Protein AF-A0A2X1M4Q3-F1 (afdb_monomer_lite)

Organism: Escherichia coli (NCBI:txid562)

pLDDT: mean 77.31, std 12.17, range [42.06, 89.25]

Foldseek 3Di:
DPDPVPPVVLVVLVVVLVVVLVVLVVVLVVCVVVVNPVVSVVSVVVNVVSVVVSVVVNVVVVVVVVVVVVD

Sequence (71 aa):
MFGFDKLITPKIINVLYGITMLLLVVAAIITFVNGKAAGALVLLLCAVFCRIFFECIMVSFKNNEYLRRIS

Structure (mmCIF, N/CA/C/O backbone):
data_AF-A0A2X1M4Q3-F1
#
_entry.id   AF-A0A2X1M4Q3-F1
#
loop_
_atom_site.group_PDB
_atom_site.id
_atom_site.type_symbol
_atom_site.label_atom_id
_atom_site.label_alt_id
_atom_site.label_comp_id
_atom_site.label_asym_id
_atom_site.label_entity_id
_atom_site.label_seq_id
_atom_site.pdbx_PDB_ins_code
_atom_site.Cartn_x
_atom_site.Cartn_y
_atom_site.Cartn_z
_atom_site.occupancy
_atom_site.B_iso_or_equiv
_atom_site.auth_seq_id
_atom_site.auth_comp_id
_atom_site.auth_asym_id
_atom_site.auth_atom_id
_atom_site.pdbx_PDB_model_num
ATOM 1 N N . MET A 1 1 ? -18.162 -6.006 26.401 1.00 42.06 1 MET A N 1
ATOM 2 C CA . MET A 1 1 ? -17.087 -6.280 25.419 1.00 42.06 1 MET A CA 1
ATOM 3 C C . MET A 1 1 ? -17.672 -6.265 24.008 1.00 42.06 1 MET A C 1
ATOM 5 O O . MET A 1 1 ? -17.993 -7.312 23.465 1.00 42.06 1 MET A O 1
ATOM 9 N N . PHE A 1 2 ? -17.875 -5.085 23.418 1.00 45.75 2 PHE A N 1
ATOM 10 C CA . PHE A 1 2 ? -18.156 -4.985 21.981 1.00 45.75 2 PHE A CA 1
ATOM 11 C C . PHE A 1 2 ? -16.803 -4.969 21.278 1.00 45.75 2 PHE A C 1
ATOM 13 O O . PHE A 1 2 ? -16.139 -3.941 21.249 1.00 45.75 2 PHE A O 1
ATOM 20 N N . GLY A 1 3 ? -16.347 -6.151 20.870 1.00 48.34 3 GLY A N 1
ATOM 21 C CA . GLY A 1 3 ? -15.025 -6.341 20.289 1.00 48.34 3 GLY A CA 1
ATOM 22 C C . GLY A 1 3 ? -14.851 -5.567 18.986 1.00 48.34 3 GLY A C 1
ATOM 23 O O . GLY A 1 3 ? -15.762 -5.520 18.156 1.00 48.34 3 GLY A O 1
ATOM 24 N N . PHE A 1 4 ? -13.642 -5.040 18.810 1.00 48.72 4 PHE A N 1
ATOM 25 C CA .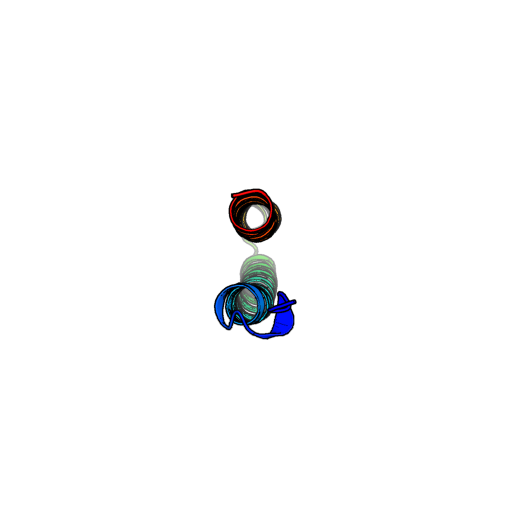 PHE A 1 4 ? -13.067 -4.494 17.578 1.00 48.72 4 PHE A CA 1
ATOM 26 C C . PHE A 1 4 ? -13.410 -5.283 16.298 1.00 48.72 4 PHE A C 1
ATOM 28 O O . PHE A 1 4 ? -13.424 -4.708 15.214 1.00 48.72 4 PHE A O 1
ATOM 35 N N . ASP A 1 5 ? -13.732 -6.574 16.418 1.00 49.69 5 ASP A N 1
ATOM 36 C CA . ASP A 1 5 ? -14.210 -7.449 15.340 1.00 49.69 5 ASP A CA 1
ATOM 37 C C . ASP A 1 5 ? -15.551 -7.040 14.705 1.00 49.69 5 ASP A C 1
ATOM 39 O O . ASP A 1 5 ? -15.844 -7.454 13.583 1.00 49.69 5 ASP A O 1
ATO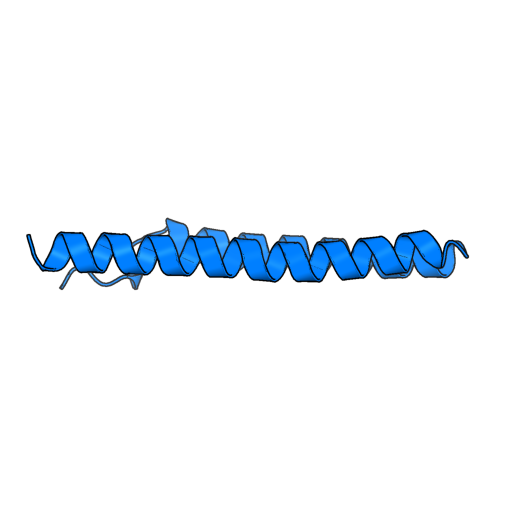M 43 N N . LYS A 1 6 ? -16.377 -6.230 15.385 1.00 48.12 6 LYS A N 1
ATOM 44 C CA . LYS A 1 6 ? -17.670 -5.757 14.849 1.00 48.12 6 LYS A CA 1
ATOM 45 C C . LYS A 1 6 ? -17.600 -4.425 14.111 1.00 48.12 6 LYS A C 1
ATOM 47 O O . LYS A 1 6 ? -18.582 -4.042 13.474 1.00 48.12 6 LYS A O 1
ATOM 52 N N . LEU A 1 7 ? -16.480 -3.707 14.181 1.00 55.31 7 LEU A N 1
ATOM 53 C CA . LEU A 1 7 ? -16.310 -2.502 13.382 1.00 55.31 7 LEU A CA 1
ATOM 54 C C . LEU A 1 7 ? -15.944 -2.947 11.964 1.00 55.31 7 LEU A C 1
ATOM 56 O O . LEU A 1 7 ? -14.828 -3.370 11.675 1.00 55.31 7 LEU A O 1
ATOM 60 N N . ILE A 1 8 ? -16.921 -2.849 11.066 1.00 61.06 8 ILE A N 1
ATOM 61 C CA . ILE A 1 8 ? -16.744 -3.037 9.622 1.00 61.06 8 ILE A CA 1
ATOM 62 C C . ILE A 1 8 ? -15.574 -2.164 9.111 1.00 61.06 8 ILE A C 1
ATOM 64 O O . ILE A 1 8 ? -14.811 -2.580 8.244 1.00 61.06 8 ILE A O 1
ATOM 68 N N . THR A 1 9 ? -15.375 -0.990 9.715 1.00 67.00 9 THR A N 1
ATOM 69 C CA . THR A 1 9 ? -14.411 0.041 9.315 1.00 67.00 9 THR A CA 1
ATOM 70 C C . THR A 1 9 ? -12.940 -0.420 9.259 1.00 67.00 9 THR A C 1
ATOM 72 O O . THR A 1 9 ? -12.373 -0.371 8.169 1.00 67.00 9 THR A O 1
ATOM 75 N N . PRO A 1 10 ? -12.285 -0.915 10.334 1.00 67.12 10 PRO A N 1
ATOM 76 C CA . PRO A 1 10 ? -10.902 -1.405 10.275 1.00 67.12 10 PRO A CA 1
ATOM 77 C C . PRO A 1 10 ? -10.723 -2.599 9.327 1.00 67.12 10 PRO A C 1
ATOM 79 O O . PRO A 1 10 ? -9.677 -2.728 8.692 1.00 67.12 10 PRO A O 1
ATOM 82 N N . LYS A 1 11 ? -11.745 -3.451 9.184 1.00 71.19 11 LYS A N 1
ATOM 83 C CA . LYS A 1 11 ? -11.704 -4.612 8.286 1.00 71.19 11 LYS A CA 1
ATOM 84 C C . LYS A 1 11 ? -11.771 -4.189 6.815 1.00 71.19 11 LYS A C 1
ATOM 86 O O . LYS A 1 11 ? -10.983 -4.681 6.013 1.00 71.19 11 LYS A O 1
ATOM 91 N N . ILE A 1 12 ? -12.635 -3.225 6.481 1.00 76.88 12 ILE A N 1
ATOM 92 C CA . ILE A 1 12 ? -12.683 -2.594 5.152 1.00 76.88 12 ILE A CA 1
ATOM 93 C C . ILE A 1 12 ? -11.362 -1.897 4.843 1.00 76.88 12 ILE A C 1
ATOM 95 O O . ILE A 1 12 ? -10.836 -2.077 3.752 1.00 76.88 12 ILE A O 1
ATOM 99 N N . ILE A 1 13 ? -10.802 -1.144 5.793 1.00 80.19 13 ILE A N 1
ATOM 100 C CA . ILE A 1 13 ? -9.529 -0.442 5.595 1.00 80.19 13 ILE A CA 1
ATOM 101 C C . ILE A 1 13 ? -8.404 -1.432 5.284 1.00 80.19 13 ILE A C 1
ATOM 103 O O . ILE A 1 13 ? -7.614 -1.181 4.382 1.00 80.19 13 ILE A O 1
ATOM 107 N N . ASN A 1 14 ? -8.365 -2.582 5.961 1.00 79.56 14 ASN A N 1
ATOM 108 C CA . ASN A 1 14 ? -7.376 -3.620 5.678 1.00 79.56 14 ASN A CA 1
ATOM 109 C C . ASN A 1 14 ? -7.540 -4.233 4.271 1.00 79.56 14 ASN A C 1
ATOM 111 O O . ASN A 1 14 ? -6.555 -4.467 3.574 1.00 79.56 14 ASN A O 1
ATOM 115 N N . VAL A 1 15 ? -8.779 -4.459 3.823 1.00 81.56 15 VAL A N 1
ATOM 116 C CA . VAL A 1 15 ? -9.058 -4.945 2.458 1.00 81.56 15 VAL A CA 1
ATOM 117 C C . VAL A 1 15 ? -8.678 -3.891 1.413 1.00 81.56 15 VAL A C 1
ATOM 119 O O . VAL A 1 15 ? -8.021 -4.209 0.424 1.00 81.56 15 VAL A O 1
ATOM 122 N N . LEU A 1 16 ? -9.036 -2.627 1.651 1.00 82.00 16 LEU A N 1
ATOM 123 C CA . LEU A 1 16 ? -8.703 -1.502 0.779 1.00 82.00 16 LEU A CA 1
ATOM 124 C C . LEU A 1 16 ? -7.185 -1.294 0.694 1.00 82.00 16 LEU A C 1
ATOM 126 O O . LEU A 1 16 ? -6.653 -1.064 -0.391 1.00 82.00 16 LEU A O 1
ATOM 130 N N . TYR A 1 17 ? -6.482 -1.440 1.819 1.00 83.69 17 TYR A N 1
ATOM 131 C CA . TYR A 1 17 ? -5.025 -1.462 1.876 1.00 83.69 17 TYR A CA 1
ATOM 132 C C . TYR A 1 17 ? -4.466 -2.574 0.983 1.00 83.69 17 TYR A C 1
ATOM 134 O O . TYR A 1 17 ? -3.637 -2.300 0.124 1.00 83.69 17 TYR A O 1
ATOM 142 N N . GLY A 1 18 ? -4.963 -3.808 1.107 1.00 83.00 18 GLY A N 1
ATOM 143 C CA . GLY A 1 18 ? -4.518 -4.921 0.264 1.00 83.00 18 GLY A CA 1
ATOM 144 C C . GLY A 1 18 ? -4.676 -4.634 -1.233 1.00 83.00 18 GLY A C 1
ATOM 145 O O . GLY A 1 18 ? -3.738 -4.841 -2.001 1.00 83.00 18 GLY A O 1
ATOM 146 N N . ILE A 1 19 ? -5.828 -4.094 -1.640 1.00 88.06 19 ILE A N 1
ATOM 147 C CA . ILE A 1 19 ? -6.119 -3.758 -3.044 1.00 88.06 19 ILE A CA 1
ATOM 148 C C . ILE A 1 19 ? -5.213 -2.625 -3.544 1.00 88.06 19 ILE A C 1
ATOM 150 O O . ILE A 1 19 ? -4.620 -2.737 -4.615 1.00 88.06 19 ILE A O 1
ATOM 154 N N . THR A 1 20 ? -5.079 -1.542 -2.775 1.00 86.56 20 THR A N 1
ATOM 155 C CA . THR A 1 20 ? -4.244 -0.387 -3.149 1.00 86.56 20 THR A CA 1
ATOM 156 C C . THR A 1 20 ? -2.765 -0.753 -3.251 1.00 86.56 20 THR A C 1
ATOM 158 O O . THR A 1 20 ? -2.101 -0.326 -4.193 1.00 86.56 20 THR A O 1
ATOM 161 N N . MET A 1 21 ? -2.258 -1.600 -2.350 1.00 85.44 21 MET A N 1
ATOM 162 C CA . MET A 1 21 ? -0.888 -2.119 -2.408 1.00 85.44 21 MET A CA 1
ATOM 163 C C . MET A 1 21 ? -0.663 -2.946 -3.681 1.00 85.44 21 MET A C 1
ATOM 165 O O . MET A 1 21 ? 0.318 -2.738 -4.391 1.00 85.44 21 MET A O 1
ATOM 169 N N . LEU A 1 22 ? -1.606 -3.832 -4.018 1.00 88.81 22 LEU A N 1
ATOM 170 C CA . LEU A 1 22 ? -1.532 -4.674 -5.216 1.00 88.81 22 LEU A CA 1
ATOM 171 C C . LEU A 1 22 ? -1.530 -3.818 -6.494 1.00 88.81 22 LEU A C 1
ATOM 173 O O . LEU A 1 22 ? -0.696 -4.023 -7.375 1.00 88.81 22 LEU A O 1
ATOM 177 N N . LEU A 1 23 ? -2.390 -2.797 -6.559 1.00 88.38 23 LEU A N 1
ATOM 178 C CA . LEU A 1 23 ? -2.426 -1.843 -7.671 1.00 88.38 23 LEU A CA 1
ATOM 179 C C . LEU A 1 23 ? -1.125 -1.040 -7.800 1.00 88.38 23 LEU A C 1
ATOM 181 O O . LEU A 1 23 ? -0.626 -0.877 -8.912 1.00 88.38 23 LEU A O 1
ATOM 185 N N . LEU A 1 24 ? -0.552 -0.566 -6.689 1.00 86.69 24 LEU A N 1
ATOM 186 C CA . LEU A 1 24 ? 0.712 0.178 -6.697 1.00 86.69 24 LEU A CA 1
ATOM 187 C C . LEU A 1 24 ? 1.888 -0.687 -7.158 1.00 86.69 24 LEU A C 1
ATOM 189 O O . LEU A 1 24 ? 2.722 -0.215 -7.929 1.00 86.69 24 LEU A O 1
ATOM 193 N N . VAL A 1 25 ? 1.932 -1.957 -6.750 1.00 86.25 25 VAL A N 1
ATOM 194 C CA . VAL A 1 25 ? 2.948 -2.913 -7.213 1.00 86.25 25 VAL A CA 1
ATOM 195 C C . VAL A 1 25 ? 2.814 -3.158 -8.717 1.00 86.25 25 VAL A C 1
ATOM 197 O O . VAL A 1 25 ? 3.806 -3.074 -9.440 1.00 86.25 25 VAL A O 1
ATOM 200 N N . VAL A 1 26 ? 1.596 -3.388 -9.218 1.00 89.25 26 VAL A N 1
ATOM 201 C CA . VAL A 1 26 ? 1.350 -3.572 -10.660 1.00 89.25 26 VAL A CA 1
ATOM 202 C C . VAL A 1 26 ? 1.731 -2.314 -11.447 1.00 89.25 26 VAL A C 1
ATOM 204 O O . VAL A 1 26 ? 2.426 -2.408 -12.459 1.00 89.25 26 VAL A O 1
ATOM 207 N N . ALA A 1 27 ? 1.357 -1.128 -10.962 1.00 86.38 27 ALA A N 1
ATOM 208 C CA . ALA A 1 27 ? 1.727 0.141 -11.582 1.00 86.38 27 ALA A CA 1
ATOM 209 C C . ALA A 1 27 ? 3.251 0.355 -11.608 1.00 86.38 27 ALA A C 1
ATOM 211 O O . ALA A 1 27 ? 3.789 0.835 -12.611 1.00 86.38 27 ALA A O 1
ATOM 212 N N . ALA A 1 28 ? 3.961 -0.029 -10.541 1.00 83.00 28 ALA A N 1
ATOM 213 C CA . ALA A 1 28 ? 5.417 0.056 -10.475 1.00 83.00 28 ALA A CA 1
ATOM 214 C C . ALA A 1 28 ? 6.084 -0.875 -11.498 1.00 83.00 28 ALA A C 1
ATOM 216 O O . ALA A 1 28 ? 6.986 -0.436 -12.212 1.00 83.00 28 ALA A O 1
ATOM 217 N N . ILE A 1 29 ? 5.596 -2.114 -11.637 1.00 86.00 29 ILE A N 1
ATOM 218 C CA . ILE A 1 29 ? 6.085 -3.079 -12.635 1.00 86.00 29 ILE A CA 1
ATOM 219 C C . ILE A 1 29 ? 5.870 -2.541 -14.055 1.00 86.00 29 ILE A C 1
ATOM 221 O O . ILE A 1 29 ? 6.809 -2.512 -14.847 1.00 86.00 29 ILE A O 1
ATOM 225 N N . ILE A 1 30 ? 4.669 -2.047 -14.372 1.00 88.12 30 ILE A N 1
ATOM 226 C CA . ILE A 1 30 ? 4.365 -1.476 -15.695 1.00 88.12 30 ILE A CA 1
ATOM 227 C C . ILE A 1 30 ? 5.275 -0.276 -15.986 1.00 88.12 30 ILE A C 1
ATOM 229 O O . ILE A 1 30 ? 5.825 -0.156 -17.081 1.00 88.12 30 ILE A O 1
ATOM 233 N N . THR A 1 31 ? 5.472 0.609 -15.009 1.00 86.62 31 THR A N 1
ATOM 234 C CA . THR A 1 31 ? 6.321 1.800 -15.163 1.00 86.62 31 THR A CA 1
ATOM 235 C C . THR A 1 31 ? 7.793 1.431 -15.363 1.00 86.62 31 THR A C 1
ATOM 237 O O . THR A 1 31 ? 8.484 2.071 -16.159 1.00 86.62 31 THR A O 1
ATOM 240 N N . PHE A 1 32 ? 8.257 0.369 -14.699 1.00 82.19 32 PHE A N 1
ATOM 241 C CA . PHE A 1 32 ? 9.602 -0.175 -14.863 1.00 82.19 32 PHE A CA 1
ATOM 242 C C . PHE A 1 32 ? 9.813 -0.777 -16.259 1.00 82.19 32 PHE A C 1
ATOM 244 O O . PHE A 1 32 ? 10.801 -0.456 -16.915 1.00 82.19 32 PHE A O 1
ATOM 251 N N . VAL A 1 33 ? 8.851 -1.563 -16.761 1.00 86.25 33 VAL A N 1
ATOM 252 C CA . VAL A 1 33 ? 8.894 -2.139 -18.121 1.00 86.25 33 VAL A CA 1
ATOM 253 C C . VAL A 1 33 ? 8.874 -1.050 -19.203 1.00 86.25 33 VAL A C 1
ATOM 255 O O . VAL A 1 33 ? 9.517 -1.197 -20.236 1.00 86.25 33 VAL A O 1
ATOM 258 N N . ASN A 1 34 ? 8.213 0.083 -18.951 1.00 86.50 34 ASN A N 1
ATOM 259 C CA . ASN A 1 34 ? 8.220 1.248 -19.845 1.00 86.50 34 ASN A CA 1
ATOM 260 C C . ASN A 1 34 ? 9.519 2.086 -19.783 1.00 86.50 34 ASN A C 1
ATOM 262 O O . ASN A 1 34 ? 9.579 3.169 -20.366 1.00 86.50 34 ASN A O 1
ATOM 266 N N . GLY A 1 35 ? 10.550 1.642 -19.053 1.00 83.38 35 GLY A N 1
ATOM 267 C CA . GLY A 1 35 ? 11.856 2.309 -18.982 1.00 83.38 35 GLY A CA 1
ATOM 268 C C . GLY A 1 35 ? 11.881 3.596 -18.147 1.00 83.38 35 GLY A C 1
ATOM 269 O O . GLY A 1 35 ? 12.896 4.290 -18.100 1.00 83.38 35 GLY A O 1
ATOM 270 N N . LYS A 1 36 ? 10.789 3.933 -17.448 1.00 80.69 36 LYS A N 1
ATOM 271 C CA . LYS A 1 36 ? 10.689 5.138 -16.609 1.00 80.69 36 LYS A CA 1
ATOM 272 C C . LYS A 1 36 ? 11.123 4.844 -15.173 1.00 80.69 36 LYS A C 1
ATOM 274 O O . LYS A 1 36 ? 10.310 4.863 -14.249 1.00 80.69 36 LYS A O 1
ATOM 279 N N . ALA A 1 37 ? 12.422 4.625 -14.973 1.00 77.19 37 ALA A N 1
ATOM 280 C CA . ALA A 1 37 ? 12.999 4.288 -13.664 1.00 77.19 37 ALA A CA 1
ATOM 281 C C . ALA A 1 37 ? 12.648 5.304 -12.554 1.00 77.19 37 ALA A C 1
ATOM 283 O O . ALA A 1 37 ? 12.326 4.912 -11.434 1.00 77.19 37 ALA A O 1
ATOM 284 N N . ALA A 1 38 ? 12.613 6.604 -12.874 1.00 82.38 38 ALA A N 1
ATOM 285 C CA . ALA A 1 38 ? 12.215 7.645 -11.923 1.00 82.38 38 ALA A CA 1
ATOM 286 C C . ALA A 1 38 ? 10.746 7.512 -11.468 1.00 82.38 38 ALA A C 1
ATOM 288 O O . ALA A 1 38 ? 10.443 7.712 -10.294 1.00 82.38 38 ALA A O 1
ATOM 289 N N . GLY A 1 39 ? 9.837 7.119 -12.368 1.00 81.94 39 GLY A N 1
ATOM 290 C CA . GLY A 1 39 ? 8.42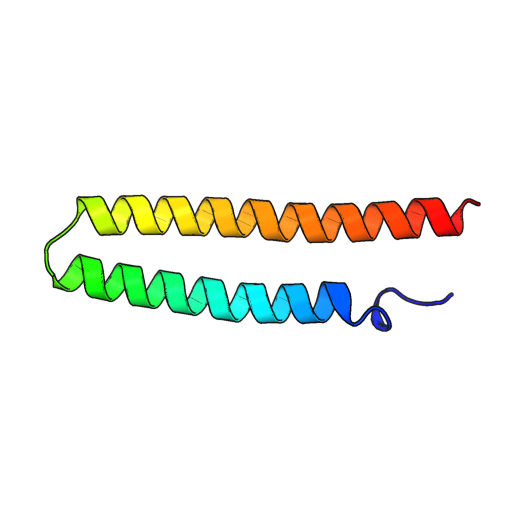4 6.908 -12.036 1.00 81.94 39 GLY A CA 1
ATOM 291 C C . GLY A 1 39 ? 8.209 5.694 -11.130 1.00 81.94 39 GLY A C 1
ATOM 292 O O . GLY A 1 39 ? 7.394 5.748 -10.213 1.00 81.94 39 GLY A O 1
ATOM 293 N N . ALA A 1 40 ? 8.990 4.629 -11.327 1.00 79.50 40 ALA A N 1
ATOM 294 C CA . ALA A 1 40 ? 8.960 3.454 -10.457 1.00 79.50 40 ALA A CA 1
ATOM 295 C C . ALA A 1 40 ? 9.440 3.779 -9.028 1.00 79.50 40 ALA A C 1
ATOM 297 O O . ALA A 1 40 ? 8.859 3.295 -8.057 1.00 79.50 40 ALA A O 1
ATOM 298 N N . LEU A 1 41 ? 10.449 4.647 -8.887 1.00 83.44 41 LEU A N 1
ATOM 299 C CA . LEU A 1 41 ? 10.972 5.079 -7.585 1.00 83.44 41 LEU A CA 1
ATOM 300 C C . LEU A 1 41 ? 9.942 5.928 -6.819 1.00 83.44 41 LEU A C 1
ATOM 302 O O . LEU A 1 41 ? 9.696 5.693 -5.637 1.00 83.44 41 LEU A O 1
ATOM 306 N N . VAL A 1 42 ? 9.263 6.849 -7.510 1.00 87.25 42 VAL A N 1
ATOM 307 C CA . VAL A 1 42 ? 8.160 7.636 -6.930 1.00 87.25 42 VAL A CA 1
ATOM 308 C C . VAL A 1 42 ? 6.991 6.738 -6.513 1.00 87.25 42 VAL A C 1
ATOM 310 O O . VAL A 1 42 ? 6.428 6.939 -5.439 1.00 87.25 42 VAL A O 1
ATOM 313 N N . LEU A 1 43 ? 6.646 5.720 -7.310 1.00 86.25 43 LEU A N 1
ATOM 314 C CA . LEU A 1 43 ? 5.589 4.760 -6.969 1.00 86.25 43 LEU A CA 1
ATOM 315 C C . LEU A 1 43 ? 5.933 3.921 -5.733 1.00 86.25 43 LEU A C 1
ATOM 317 O O . LEU A 1 43 ? 5.063 3.711 -4.889 1.00 86.25 43 LEU A O 1
ATOM 321 N N . LEU A 1 44 ? 7.193 3.504 -5.581 1.00 82.94 44 LEU A N 1
ATOM 322 C CA . LEU A 1 44 ? 7.662 2.842 -4.361 1.00 82.94 44 LEU A CA 1
ATOM 323 C C . LEU A 1 44 ? 7.556 3.761 -3.142 1.00 82.94 44 LEU A C 1
ATOM 325 O O . LEU A 1 44 ? 7.060 3.336 -2.100 1.00 82.94 44 LEU A O 1
ATOM 329 N N . LEU A 1 45 ? 7.958 5.028 -3.277 1.00 87.75 45 LEU A N 1
ATOM 330 C CA . LEU A 1 45 ? 7.812 6.011 -2.204 1.00 87.75 45 LEU A CA 1
ATOM 331 C C . LEU A 1 45 ? 6.332 6.189 -1.823 1.00 87.75 45 LEU A C 1
ATOM 333 O O . LEU A 1 45 ? 5.980 6.158 -0.645 1.00 87.75 45 LEU A O 1
ATOM 337 N N . CYS A 1 46 ? 5.450 6.298 -2.820 1.00 87.12 46 CYS A N 1
ATOM 338 C CA . CYS A 1 46 ? 4.004 6.372 -2.624 1.00 87.12 46 CYS A CA 1
ATOM 339 C C . CYS A 1 46 ? 3.454 5.138 -1.897 1.00 87.12 46 CYS A C 1
ATOM 341 O O . CYS A 1 46 ? 2.631 5.285 -0.997 1.00 87.12 46 CYS A O 1
ATOM 343 N N . ALA A 1 47 ? 3.932 3.933 -2.220 1.00 86.00 47 ALA A N 1
ATOM 344 C CA . ALA A 1 47 ? 3.530 2.706 -1.533 1.00 86.00 47 ALA A CA 1
ATOM 345 C C . ALA A 1 47 ? 3.914 2.710 -0.047 1.00 86.00 47 ALA A C 1
ATOM 347 O O . ALA A 1 47 ? 3.107 2.310 0.795 1.00 86.00 47 ALA A O 1
ATOM 348 N N . VAL A 1 48 ? 5.100 3.226 0.292 1.00 86.81 48 VAL A N 1
ATOM 349 C CA . VAL A 1 48 ? 5.537 3.391 1.688 1.00 86.81 48 VAL A CA 1
ATOM 350 C C . VAL A 1 48 ? 4.660 4.406 2.425 1.00 86.81 48 VAL A C 1
ATOM 352 O O . VAL A 1 48 ? 4.190 4.126 3.527 1.00 86.81 48 VAL A O 1
ATOM 355 N N . PHE A 1 49 ? 4.368 5.555 1.812 1.00 87.00 49 PHE A N 1
ATOM 356 C CA . PHE A 1 49 ? 3.459 6.541 2.404 1.00 87.00 49 PHE A CA 1
ATOM 357 C C . PHE A 1 49 ? 2.048 5.983 2.605 1.00 87.00 49 PHE A C 1
ATOM 359 O O . PHE A 1 49 ? 1.438 6.215 3.647 1.00 87.00 49 PHE A O 1
ATOM 366 N N . CYS A 1 50 ? 1.546 5.207 1.644 1.00 86.19 50 CYS A N 1
ATOM 367 C CA . CYS A 1 50 ? 0.242 4.560 1.729 1.00 86.19 50 CYS A CA 1
ATOM 368 C C . CYS A 1 50 ? 0.178 3.598 2.930 1.00 86.19 50 CYS A C 1
ATOM 370 O O . CYS A 1 50 ? -0.771 3.647 3.711 1.00 86.19 50 CYS A O 1
ATOM 372 N N . ARG A 1 51 ? 1.238 2.802 3.141 1.00 84.12 51 ARG A N 1
ATOM 373 C CA . ARG A 1 51 ? 1.445 1.947 4.327 1.00 84.12 51 ARG A CA 1
ATOM 374 C C . ARG A 1 51 ? 1.302 2.734 5.630 1.00 84.12 51 ARG A C 1
ATOM 376 O O . ARG A 1 51 ? 0.459 2.399 6.458 1.00 84.12 51 ARG A O 1
ATOM 383 N N . ILE A 1 52 ? 2.083 3.806 5.767 1.00 86.19 52 ILE A N 1
ATOM 384 C CA . ILE A 1 52 ? 2.100 4.646 6.971 1.00 86.19 52 ILE A CA 1
ATOM 385 C C . ILE A 1 52 ? 0.714 5.250 7.216 1.00 86.19 52 ILE A C 1
ATOM 387 O O . ILE A 1 52 ? 0.215 5.230 8.338 1.00 86.19 52 ILE A O 1
ATOM 391 N N . PHE A 1 53 ? 0.058 5.748 6.166 1.00 84.69 53 PHE A N 1
ATOM 392 C CA . PHE A 1 53 ? -1.254 6.375 6.277 1.00 84.69 53 PHE A CA 1
ATOM 393 C C . PHE A 1 53 ? -2.332 5.389 6.749 1.00 84.69 53 PHE A C 1
ATOM 395 O O . PHE A 1 53 ? -3.089 5.691 7.673 1.00 84.69 53 PHE A O 1
ATOM 402 N N . PHE A 1 54 ? -2.373 4.185 6.171 1.00 82.06 54 PHE A N 1
ATOM 403 C CA . PHE A 1 54 ? -3.327 3.152 6.575 1.00 82.06 54 PHE A CA 1
ATOM 404 C C . PHE A 1 54 ? -3.084 2.637 8.001 1.00 82.06 54 PHE A C 1
ATOM 406 O O . PHE A 1 54 ? -4.049 2.447 8.748 1.00 82.06 54 PHE A O 1
ATOM 413 N N . GLU A 1 55 ? -1.824 2.463 8.410 1.00 81.19 55 GLU A N 1
ATOM 414 C CA . GLU A 1 55 ? -1.481 2.090 9.788 1.00 81.19 55 GLU A CA 1
ATOM 415 C C . GLU A 1 55 ? -1.892 3.183 10.786 1.00 81.19 55 GLU A C 1
ATOM 417 O O . GLU A 1 55 ? -2.530 2.876 11.796 1.00 81.19 55 GLU A O 1
ATOM 422 N N . CYS A 1 56 ? -1.640 4.458 10.472 1.00 83.69 56 CYS A N 1
ATOM 423 C CA . CYS A 1 56 ? -2.076 5.594 11.288 1.00 83.69 56 CYS A CA 1
ATOM 424 C C . CYS A 1 56 ? -3.596 5.617 11.479 1.00 83.69 56 CYS A C 1
ATOM 426 O O . CYS A 1 56 ? -4.065 5.728 12.611 1.00 83.69 56 CYS A O 1
ATOM 428 N N . ILE A 1 57 ? -4.373 5.448 10.403 1.00 82.81 57 ILE A N 1
ATOM 429 C CA . ILE A 1 57 ? -5.839 5.396 10.489 1.00 82.81 57 ILE A CA 1
ATOM 430 C C . ILE A 1 57 ? -6.277 4.263 11.429 1.00 82.81 57 ILE A C 1
ATOM 432 O O . ILE A 1 57 ? -7.130 4.465 12.297 1.00 82.81 57 ILE A O 1
ATOM 436 N N . MET A 1 58 ? -5.685 3.073 11.294 1.00 80.06 58 MET A N 1
ATOM 437 C CA . MET A 1 58 ? -6.031 1.923 12.130 1.00 80.06 58 MET A CA 1
ATOM 438 C C . MET A 1 58 ? -5.695 2.161 13.612 1.00 80.06 58 MET A C 1
ATOM 440 O O . MET A 1 58 ? -6.490 1.807 14.487 1.00 80.06 58 MET A O 1
ATOM 444 N N . VAL A 1 59 ? -4.556 2.797 13.904 1.00 81.00 59 VAL A N 1
ATOM 445 C CA . VAL A 1 59 ? -4.161 3.190 15.267 1.00 81.00 59 VAL A CA 1
ATOM 446 C C . VAL A 1 59 ? -5.113 4.243 15.839 1.00 81.00 59 VAL A C 1
ATOM 448 O O . VAL A 1 59 ? -5.527 4.114 16.990 1.00 81.00 59 VAL A O 1
ATOM 451 N N . SER A 1 60 ? -5.538 5.236 15.054 1.00 80.75 60 SER A N 1
ATOM 452 C CA . SER A 1 60 ? -6.521 6.236 15.493 1.00 80.75 60 SER A CA 1
ATOM 453 C C . SER A 1 60 ? -7.871 5.606 15.841 1.00 80.75 60 SER A C 1
ATOM 455 O O . SER A 1 60 ? -8.450 5.941 16.875 1.00 80.75 60 SER A O 1
ATOM 457 N N . PHE A 1 61 ? -8.352 4.646 15.041 1.00 75.81 61 PHE A N 1
ATOM 458 C CA . PHE A 1 61 ? -9.562 3.887 15.379 1.00 75.81 61 PHE A CA 1
ATOM 459 C C . PHE A 1 61 ? -9.390 3.078 16.666 1.00 75.81 61 PHE A C 1
ATOM 461 O O . PHE A 1 61 ? -10.296 3.081 17.501 1.00 75.81 61 PHE A O 1
ATOM 468 N N . LYS A 1 62 ? -8.221 2.445 16.859 1.00 72.19 62 LYS A N 1
ATOM 469 C CA . LYS A 1 62 ? -7.860 1.796 18.128 1.00 72.19 62 LYS A CA 1
ATOM 470 C C . LYS A 1 62 ? -7.985 2.753 19.303 1.00 72.19 62 LYS A C 1
ATOM 472 O O . LYS A 1 62 ? -8.715 2.463 20.248 1.00 72.19 62 LYS A O 1
ATOM 477 N N . ASN A 1 63 ? -7.341 3.908 19.209 1.00 78.56 63 ASN A N 1
ATOM 478 C CA . ASN A 1 63 ? -7.305 4.888 20.286 1.00 78.56 63 ASN A CA 1
ATOM 479 C C . ASN A 1 63 ? -8.698 5.443 20.628 1.00 78.56 63 ASN A C 1
ATOM 481 O O . 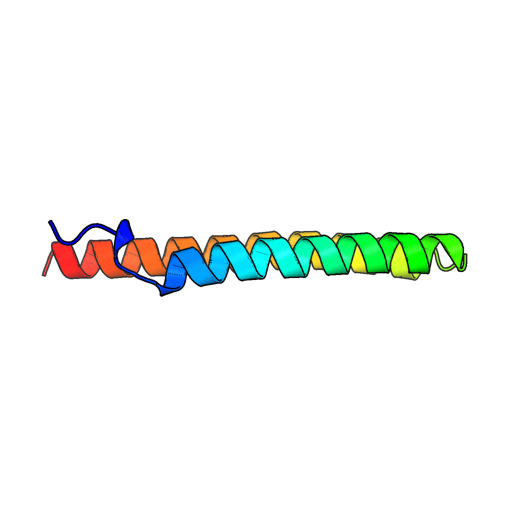ASN A 1 63 ? -9.032 5.619 21.798 1.00 78.56 63 ASN A O 1
ATOM 485 N N . ASN A 1 64 ? -9.541 5.655 19.616 1.00 76.50 64 ASN A N 1
ATOM 486 C CA . ASN A 1 64 ? -10.902 6.145 19.812 1.00 76.50 64 ASN A CA 1
ATOM 487 C C . ASN A 1 64 ? -11.799 5.128 20.545 1.00 76.50 64 ASN A C 1
ATOM 489 O O . ASN A 1 64 ? -12.615 5.508 21.382 1.00 76.50 64 ASN A O 1
ATOM 493 N N . G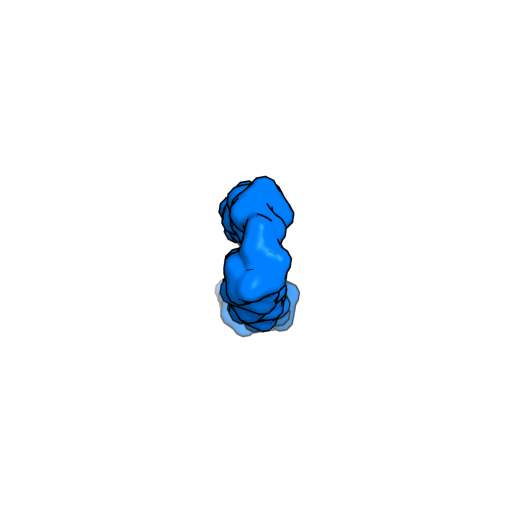LU A 1 65 ? -11.638 3.823 20.290 1.00 71.44 65 GLU A N 1
ATOM 494 C CA . GLU A 1 65 ? -12.354 2.809 21.079 1.00 71.44 65 GLU A CA 1
ATOM 495 C C . GLU A 1 65 ? -11.814 2.716 22.511 1.00 71.44 65 GLU A C 1
ATOM 497 O O . GLU A 1 65 ? -12.607 2.559 23.438 1.00 71.44 65 GLU A O 1
ATOM 502 N N . TYR A 1 66 ? -10.493 2.837 22.710 1.00 66.31 66 TYR A N 1
ATOM 503 C CA . TYR A 1 66 ? -9.907 2.881 24.053 1.00 66.31 66 TYR A CA 1
ATOM 504 C C . TYR A 1 66 ? -10.508 4.021 24.881 1.00 66.31 66 TYR A C 1
ATOM 506 O O . TYR A 1 66 ? -10.962 3.771 25.993 1.00 66.31 66 TYR A O 1
ATOM 514 N N . LEU A 1 67 ? -10.604 5.231 24.320 1.00 64.88 67 LEU A N 1
ATOM 515 C CA . LEU A 1 67 ? -11.244 6.375 24.980 1.00 64.88 67 LEU A CA 1
ATOM 516 C C . LEU A 1 67 ? -12.718 6.101 25.313 1.00 64.88 67 LEU A C 1
ATOM 518 O O . LEU A 1 67 ? -13.146 6.348 26.437 1.00 64.88 67 LEU A O 1
ATOM 522 N N . ARG A 1 68 ? -13.470 5.500 24.382 1.00 68.81 68 ARG A N 1
ATOM 523 C CA . ARG A 1 68 ? -14.884 5.139 24.587 1.00 68.81 68 ARG A CA 1
ATOM 524 C C . ARG A 1 68 ? -15.102 4.027 25.619 1.00 68.81 68 ARG A C 1
ATOM 5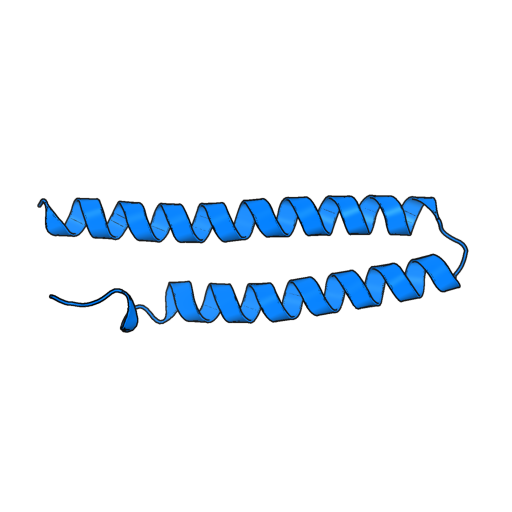26 O O . ARG A 1 68 ? -16.223 3.831 26.067 1.00 68.81 68 ARG A O 1
ATOM 533 N N . ARG A 1 69 ? -14.074 3.241 25.948 1.00 63.00 69 ARG A N 1
ATOM 534 C CA . ARG A 1 69 ? -14.147 2.190 26.978 1.00 63.00 69 ARG A CA 1
ATOM 535 C C . ARG A 1 69 ? -13.865 2.736 28.383 1.00 63.00 69 ARG A C 1
ATOM 537 O O . ARG A 1 69 ? -14.216 2.074 29.353 1.00 63.00 69 ARG A O 1
ATOM 544 N N . ILE A 1 70 ? -13.195 3.886 28.477 1.00 70.56 70 ILE A N 1
ATOM 545 C CA . ILE A 1 70 ? -12.833 4.536 29.744 1.00 70.56 70 ILE A CA 1
ATOM 546 C C . ILE A 1 70 ? -13.928 5.526 30.191 1.00 70.56 70 ILE A C 1
ATOM 548 O O . ILE A 1 70 ? -14.070 5.737 31.393 1.00 70.56 70 ILE A O 1
ATOM 552 N N . SER A 1 71 ? -14.698 6.107 29.256 1.00 53.03 71 SER A N 1
ATOM 553 C CA . SER A 1 71 ? -15.903 6.916 29.538 1.00 53.03 71 SER A CA 1
ATOM 554 C C . SER A 1 71 ? -17.130 6.057 29.817 1.00 53.03 71 SER A C 1
ATOM 556 O O . SER A 1 71 ? -17.880 6.390 30.755 1.00 53.03 71 SER A O 1
#

Secondary structure (DSSP, 8-state):
---GGG-HHHHHHHHHHHHHHHHHHHHHHHHHHTT-HHHHHHHHHHHHHHHHHHHHHHHHHHHHHHHHHH-

Radius of gyration: 16.61 Å; chains: 1; bounding box: 31×15×50 Å

InterPro domains:
  IPR025557 Protein of unknown function DUF4282 [PF14110] (2-71)